Protein AF-A0A4P7YF92-F1 (afdb_monomer_lite)

Foldseek 3Di:
DDPDDDPAQDLVLLQLLVVLVCQQPPVDFAEHEQVSLVSNLVRDDAWPWDPDWPKDKDWDQDDFDFDDDPPDDTDGDRGDTDIDIDTDIDADWDHRPQWTWGHNPQKIKIFGPPADLPPPDGFIKIFGADPVRTTFFIWTKDKDWDWDDDPPDPDIDIDIDIDTHGTYGYDHDD

Structure (mmCIF, N/CA/C/O backbone):
data_AF-A0A4P7YF92-F1
#
_entry.id   AF-A0A4P7YF92-F1
#
loop_
_atom_site.group_PDB
_atom_site.id
_atom_site.type_symbol
_atom_site.label_atom_id
_atom_site.label_alt_id
_atom_site.label_comp_id
_atom_site.label_asym_id
_atom_site.label_entity_id
_atom_site.label_seq_id
_atom_site.pdbx_PDB_ins_code
_atom_site.Cartn_x
_atom_site.Cartn_y
_atom_site.Cartn_z
_atom_site.occupancy
_atom_site.B_iso_or_equiv
_atom_site.auth_seq_id
_atom_site.auth_comp_id
_atom_site.auth_asym_id
_atom_site.auth_atom_id
_atom_site.pdbx_PDB_model_num
ATOM 1 N N . MET A 1 1 ? 22.218 -22.938 15.786 1.00 36.56 1 MET A N 1
ATOM 2 C CA . MET A 1 1 ? 21.309 -21.785 15.950 1.00 36.56 1 MET A CA 1
ATOM 3 C C . MET A 1 1 ? 20.192 -21.920 14.932 1.00 36.56 1 MET A C 1
ATOM 5 O O . MET A 1 1 ? 20.446 -21.805 13.741 1.00 36.56 1 MET A O 1
ATOM 9 N N . SER A 1 2 ? 18.996 -22.287 15.379 1.00 32.19 2 SER A N 1
ATOM 10 C CA . SER A 1 2 ? 17.809 -22.452 14.538 1.00 32.19 2 SER A CA 1
ATOM 11 C C . SER A 1 2 ? 17.311 -21.074 14.097 1.00 32.19 2 SER A C 1
ATOM 13 O O . SER A 1 2 ? 16.964 -20.238 14.927 1.00 32.19 2 SER A O 1
ATOM 15 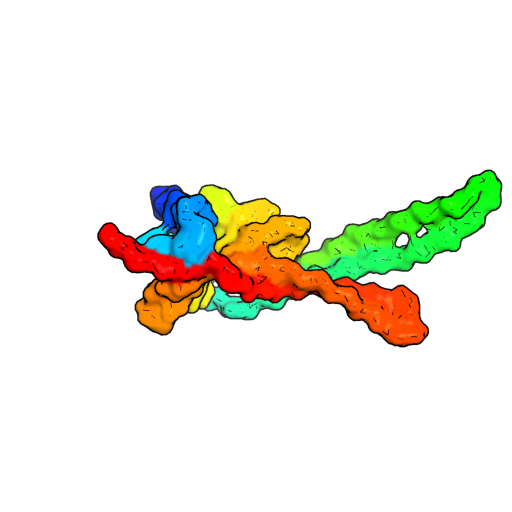N N . LYS A 1 3 ? 17.312 -20.826 12.785 1.00 34.25 3 LYS A N 1
ATOM 16 C CA . LYS A 1 3 ? 16.707 -19.642 12.168 1.00 34.25 3 LYS A CA 1
ATOM 17 C C . LYS A 1 3 ? 15.201 -19.722 12.436 1.00 34.25 3 LYS A C 1
ATOM 19 O O . LYS A 1 3 ? 14.522 -20.538 11.821 1.00 34.25 3 LYS A O 1
ATOM 24 N N . ALA A 1 4 ? 14.706 -18.963 13.412 1.00 35.34 4 ALA A N 1
ATOM 25 C CA . ALA A 1 4 ? 13.279 -18.878 13.689 1.00 35.34 4 ALA A CA 1
ATOM 26 C C . ALA A 1 4 ? 12.594 -18.322 12.436 1.00 35.34 4 ALA A C 1
ATOM 28 O O . ALA A 1 4 ? 12.811 -17.167 12.068 1.00 35.34 4 ALA A O 1
ATOM 29 N N . TYR A 1 5 ? 11.831 -19.165 11.742 1.00 39.62 5 TYR A N 1
ATOM 30 C CA . TYR A 1 5 ? 10.931 -18.690 10.704 1.00 39.62 5 TYR A CA 1
ATOM 31 C C . TYR A 1 5 ? 9.845 -17.861 11.402 1.00 39.62 5 TYR A C 1
ATOM 33 O O . TYR A 1 5 ? 9.277 -18.342 12.389 1.00 39.62 5 TYR A O 1
ATOM 41 N N . PRO A 1 6 ? 9.578 -16.618 10.962 1.00 52.34 6 PRO A N 1
ATOM 42 C CA . PRO A 1 6 ? 8.416 -15.890 11.452 1.00 52.34 6 PRO A CA 1
ATOM 43 C C . PRO A 1 6 ? 7.161 -16.745 11.202 1.00 52.34 6 PRO A C 1
ATOM 45 O O . PRO A 1 6 ? 7.154 -17.521 10.242 1.00 52.34 6 PRO A O 1
ATOM 48 N N . PRO A 1 7 ? 6.131 -16.659 12.064 1.00 56.44 7 PRO A N 1
ATOM 49 C CA . PRO A 1 7 ? 4.913 -17.445 11.900 1.00 56.44 7 PRO A CA 1
ATOM 50 C C . PRO A 1 7 ? 4.371 -17.241 10.485 1.00 56.44 7 PRO A C 1
ATOM 52 O O . PRO A 1 7 ? 4.179 -16.106 10.051 1.00 56.44 7 PRO A O 1
ATOM 55 N N . ASP A 1 8 ? 4.206 -18.340 9.751 1.00 71.19 8 ASP A N 1
ATOM 56 C CA . ASP A 1 8 ? 3.769 -18.294 8.362 1.00 71.19 8 ASP A CA 1
ATOM 57 C C . ASP A 1 8 ? 2.326 -17.780 8.299 1.00 71.19 8 ASP A C 1
ATOM 59 O O . ASP A 1 8 ? 1.433 -18.304 8.971 1.00 71.19 8 ASP A O 1
ATOM 63 N N . LEU A 1 9 ? 2.111 -16.721 7.520 1.00 84.62 9 LEU A N 1
ATOM 64 C CA . LEU A 1 9 ? 0.792 -16.159 7.260 1.00 84.62 9 LEU A CA 1
ATOM 65 C C . LEU A 1 9 ? -0.053 -17.213 6.534 1.00 84.62 9 LEU A C 1
ATOM 67 O O . LEU A 1 9 ? 0.325 -17.665 5.445 1.00 84.62 9 LEU A O 1
ATOM 71 N N . ARG A 1 10 ? -1.188 -17.607 7.122 1.00 89.69 10 ARG A N 1
ATOM 72 C CA . ARG A 1 10 ? -2.027 -18.685 6.581 1.00 89.69 10 ARG A CA 1
ATOM 73 C C . ARG A 1 10 ? -2.637 -18.287 5.243 1.00 89.69 10 ARG A C 1
ATOM 75 O O . ARG A 1 10 ? -2.809 -17.107 4.947 1.00 89.69 10 ARG A O 1
ATOM 82 N N . ILE A 1 11 ? -2.986 -19.283 4.431 1.00 89.69 11 ILE A N 1
ATOM 83 C CA . ILE A 1 11 ? -3.581 -19.037 3.113 1.00 89.69 11 ILE A CA 1
ATOM 84 C C . ILE A 1 11 ? -4.904 -18.266 3.209 1.00 89.69 11 ILE A C 1
ATOM 86 O O . ILE A 1 11 ? -5.090 -17.311 2.460 1.00 89.69 11 ILE A O 1
ATOM 90 N N . ASP A 1 12 ? -5.758 -18.604 4.176 1.00 92.94 12 ASP A N 1
ATOM 91 C CA . ASP A 1 12 ? -7.039 -17.922 4.388 1.00 92.94 12 ASP A CA 1
ATOM 92 C C . ASP A 1 12 ? -6.823 -16.443 4.731 1.00 92.94 12 ASP A C 1
ATOM 94 O O . ASP A 1 12 ? -7.448 -15.566 4.135 1.00 92.94 12 ASP A O 1
ATOM 98 N N . ASP A 1 13 ? -5.851 -16.149 5.603 1.00 94.06 13 ASP A N 1
ATOM 99 C CA . ASP A 1 13 ? -5.489 -14.775 5.962 1.00 94.06 13 ASP A CA 1
ATOM 100 C C . ASP A 1 13 ? -5.008 -13.999 4.728 1.00 94.06 13 ASP A C 1
ATOM 102 O O . ASP A 1 13 ? -5.420 -12.860 4.511 1.00 94.06 13 ASP A O 1
ATOM 106 N N . ARG A 1 14 ? -4.193 -14.624 3.864 1.00 94.19 14 ARG A N 1
ATOM 107 C CA . ARG A 1 14 ? -3.732 -14.012 2.602 1.00 94.19 14 ARG A CA 1
ATOM 108 C C . ARG A 1 14 ? -4.894 -13.659 1.677 1.00 94.19 14 ARG A C 1
ATOM 110 O O . ARG A 1 14 ? -4.823 -12.632 1.003 1.00 94.19 14 ARG A O 1
ATOM 117 N N . MET A 1 15 ? -5.934 -14.492 1.621 1.00 95.06 15 MET A N 1
ATOM 118 C CA . MET A 1 15 ? -7.122 -14.233 0.801 1.00 95.06 15 MET A CA 1
ATOM 119 C C . MET A 1 15 ? -7.959 -13.089 1.377 1.00 95.06 15 MET A C 1
ATOM 121 O O . MET A 1 15 ? -8.353 -12.194 0.631 1.00 95.06 15 MET A O 1
ATOM 125 N N . VAL A 1 16 ? -8.167 -13.070 2.698 1.00 96.81 16 VAL A N 1
ATOM 126 C CA . VAL A 1 16 ? -8.873 -11.978 3.390 1.00 96.81 16 VAL A CA 1
ATOM 127 C C . VAL A 1 16 ? -8.144 -10.650 3.193 1.00 96.81 16 VAL A C 1
ATOM 129 O O . VAL A 1 16 ? -8.772 -9.649 2.856 1.00 96.81 16 VAL A O 1
ATOM 132 N N . ILE A 1 17 ? -6.817 -10.649 3.338 1.00 96.44 17 ILE A N 1
ATOM 133 C CA . ILE A 1 17 ? -5.981 -9.467 3.113 1.00 96.44 17 ILE A CA 1
ATOM 134 C C . ILE A 1 17 ? -6.101 -8.978 1.669 1.00 96.44 17 ILE A C 1
ATOM 136 O O . ILE A 1 17 ? -6.299 -7.786 1.456 1.00 96.44 17 ILE A O 1
ATOM 140 N N . ALA A 1 18 ? -5.988 -9.870 0.680 1.00 96.12 18 ALA A N 1
ATOM 141 C CA . ALA A 1 18 ? -6.082 -9.480 -0.725 1.00 96.12 18 ALA A CA 1
ATOM 142 C C . ALA A 1 18 ? -7.444 -8.843 -1.042 1.00 96.12 18 ALA A C 1
ATOM 144 O O . ALA A 1 18 ? -7.483 -7.777 -1.645 1.00 96.12 18 ALA A O 1
ATOM 145 N N . ALA A 1 19 ? -8.537 -9.439 -0.557 1.00 96.94 19 ALA A N 1
ATOM 146 C CA . ALA A 1 19 ? -9.879 -8.902 -0.754 1.00 96.94 19 ALA A CA 1
ATOM 147 C C . ALA A 1 19 ? -10.082 -7.545 -0.057 1.00 96.94 19 ALA A C 1
ATOM 149 O O . ALA A 1 19 ? -10.693 -6.650 -0.631 1.00 96.94 19 ALA A O 1
ATOM 150 N N . ALA A 1 20 ? -9.572 -7.375 1.167 1.00 97.19 20 ALA A N 1
ATOM 151 C CA . ALA A 1 20 ? -9.628 -6.094 1.872 1.00 97.19 20 ALA A CA 1
ATOM 152 C C . ALA A 1 20 ? -8.813 -5.011 1.148 1.00 97.19 20 ALA A C 1
ATOM 154 O O . ALA A 1 20 ? -9.267 -3.878 1.026 1.00 97.19 20 ALA A O 1
ATOM 155 N N . LEU A 1 21 ? -7.637 -5.359 0.617 1.00 97.00 21 LEU A N 1
ATOM 156 C CA . LEU A 1 21 ? -6.832 -4.439 -0.183 1.00 97.00 21 LEU A CA 1
ATOM 157 C C . LEU A 1 21 ? -7.514 -4.065 -1.496 1.00 97.00 21 LEU A C 1
ATOM 159 O O . LEU A 1 21 ? -7.483 -2.896 -1.856 1.00 97.00 21 LEU A O 1
ATOM 163 N N . ASP A 1 22 ? -8.160 -5.004 -2.186 1.00 96.38 22 ASP A N 1
ATOM 164 C CA . ASP A 1 22 ? -8.905 -4.675 -3.404 1.00 96.38 22 ASP A CA 1
ATOM 165 C C . ASP A 1 22 ? -9.993 -3.627 -3.113 1.00 96.38 22 ASP A C 1
ATOM 167 O O . ASP A 1 22 ? -10.083 -2.639 -3.840 1.00 96.38 22 ASP A O 1
ATOM 171 N N . ARG A 1 23 ? -10.723 -3.759 -1.995 1.00 96.38 23 ARG A N 1
ATOM 172 C CA . ARG A 1 23 ? -11.706 -2.749 -1.571 1.00 96.38 23 ARG A CA 1
ATOM 173 C C . ARG A 1 23 ? -11.061 -1.408 -1.225 1.00 96.38 23 ARG A C 1
ATOM 175 O O . ARG A 1 23 ? -11.443 -0.381 -1.777 1.00 96.38 23 ARG A O 1
ATOM 182 N N . ILE A 1 24 ? -10.029 -1.411 -0.376 1.00 95.56 24 ILE A N 1
ATOM 183 C CA . ILE A 1 24 ? -9.296 -0.191 0.016 1.00 95.56 24 ILE A CA 1
ATOM 184 C C . ILE A 1 24 ? -8.756 0.549 -1.212 1.00 95.56 24 ILE A C 1
ATOM 186 O O . ILE A 1 24 ? -8.798 1.778 -1.266 1.00 95.56 24 ILE A O 1
ATOM 190 N N . LEU A 1 25 ? -8.221 -0.174 -2.198 1.00 94.19 25 LEU A N 1
ATOM 191 C CA . LEU A 1 25 ? -7.550 0.419 -3.350 1.00 94.19 25 LEU A CA 1
ATOM 192 C C . LEU A 1 25 ? -8.518 0.784 -4.481 1.00 94.19 25 LEU A C 1
ATOM 194 O O . LEU A 1 25 ? -8.253 1.773 -5.168 1.00 94.19 25 LEU A O 1
ATOM 198 N N . TYR A 1 26 ? -9.644 0.081 -4.648 1.00 94.12 26 TYR A N 1
ATOM 199 C CA . TYR A 1 26 ? -10.457 0.194 -5.865 1.00 94.12 26 TYR A CA 1
ATOM 200 C C . TYR A 1 26 ? -11.968 0.407 -5.684 1.00 94.12 26 TYR A C 1
ATOM 202 O O . TYR A 1 26 ? -12.582 0.822 -6.664 1.00 94.12 26 TYR A O 1
ATOM 210 N N . ASP A 1 27 ? -12.572 0.188 -4.508 1.00 94.19 27 ASP A N 1
ATOM 211 C CA . ASP A 1 27 ? -14.037 0.335 -4.360 1.00 94.19 27 ASP A CA 1
ATOM 212 C C . ASP A 1 27 ? -14.493 1.801 -4.426 1.00 94.19 27 ASP A C 1
ATOM 214 O O . ASP A 1 27 ? -15.387 2.139 -5.200 1.00 94.19 27 ASP A O 1
ATOM 218 N N . ASP A 1 28 ? -13.874 2.675 -3.628 1.00 93.12 28 ASP A N 1
ATOM 219 C CA . ASP A 1 28 ? -14.163 4.115 -3.594 1.00 93.12 28 ASP A CA 1
ATOM 220 C C . ASP A 1 28 ? -12.903 4.904 -3.983 1.00 93.12 28 ASP A C 1
ATOM 222 O O . ASP A 1 28 ? -11.821 4.592 -3.483 1.00 93.12 28 ASP A O 1
ATOM 226 N N . PRO A 1 29 ? -12.976 5.887 -4.896 1.00 91.62 29 PRO A N 1
ATOM 227 C CA . PRO A 1 29 ? -11.795 6.608 -5.369 1.00 91.62 29 PRO A CA 1
ATOM 228 C C . PRO A 1 29 ? -11.136 7.500 -4.308 1.00 91.62 29 PRO A C 1
ATOM 230 O O . PRO A 1 29 ? -9.917 7.673 -4.367 1.00 91.62 29 PRO A O 1
ATOM 233 N N . ASP A 1 30 ? -11.906 8.016 -3.348 1.00 93.44 30 ASP A N 1
ATOM 234 C CA . ASP A 1 30 ? -11.492 9.078 -2.423 1.00 93.44 30 ASP A CA 1
ATOM 235 C C . ASP A 1 30 ? -11.416 8.600 -0.964 1.00 93.44 30 ASP A C 1
ATOM 237 O O . ASP A 1 30 ? -10.715 9.200 -0.142 1.00 93.44 30 ASP A O 1
ATOM 241 N N . HIS A 1 31 ? -12.099 7.501 -0.634 1.00 94.38 31 HIS A N 1
ATOM 242 C CA . HIS A 1 31 ? -12.206 6.986 0.727 1.00 94.38 31 HIS A CA 1
ATOM 243 C C . HIS A 1 31 ? -11.854 5.502 0.834 1.00 94.38 31 HIS A C 1
ATOM 245 O O . HIS A 1 31 ? -11.885 4.744 -0.132 1.00 94.38 31 HIS A O 1
ATOM 251 N N . PHE A 1 32 ? -11.523 5.067 2.047 1.00 95.06 32 PHE A N 1
ATOM 252 C CA . PHE A 1 32 ? -11.420 3.650 2.389 1.00 95.06 32 PHE A CA 1
ATOM 253 C C . PHE A 1 32 ? -12.019 3.390 3.769 1.00 95.06 32 PHE A C 1
ATOM 255 O O . PHE A 1 32 ? -12.000 4.257 4.645 1.00 95.06 32 PHE A O 1
ATOM 262 N N . THR A 1 33 ? -12.544 2.185 3.977 1.00 95.06 33 THR A N 1
ATOM 263 C CA . THR A 1 33 ? -13.175 1.819 5.247 1.00 95.06 33 THR A CA 1
ATOM 264 C C . THR A 1 33 ? -12.118 1.540 6.316 1.00 95.06 33 THR A C 1
ATOM 266 O O . THR A 1 33 ? -11.121 0.845 6.087 1.00 95.06 33 THR A O 1
ATOM 269 N N . ALA A 1 34 ? -12.344 2.058 7.524 1.00 94.62 34 ALA A N 1
ATOM 270 C CA . ALA A 1 34 ? -11.449 1.799 8.649 1.00 94.62 34 ALA A CA 1
ATOM 271 C C . ALA A 1 34 ? -11.354 0.295 8.988 1.00 94.62 34 ALA A C 1
ATOM 273 O O . ALA A 1 34 ? -10.286 -0.200 9.352 1.00 94.62 34 ALA A O 1
ATOM 274 N N . ASP A 1 35 ? -12.444 -0.458 8.829 1.00 95.44 35 ASP A N 1
ATOM 275 C CA . ASP A 1 35 ? -12.496 -1.879 9.192 1.00 95.44 35 ASP A CA 1
ATOM 276 C C . ASP A 1 35 ? -11.665 -2.777 8.278 1.00 95.44 35 ASP A C 1
ATOM 278 O O . ASP A 1 35 ? -11.017 -3.715 8.764 1.00 95.44 35 ASP A O 1
ATOM 282 N N . ASP A 1 36 ? -11.607 -2.472 6.981 1.00 95.75 36 ASP A N 1
ATOM 283 C CA . ASP A 1 36 ? -10.718 -3.185 6.066 1.00 95.75 36 ASP A CA 1
ATOM 284 C C . ASP A 1 36 ? -9.256 -2.908 6.425 1.00 95.75 36 ASP A C 1
ATOM 286 O O . ASP A 1 36 ? -8.452 -3.838 6.538 1.00 95.75 36 ASP A O 1
ATOM 290 N N . ALA A 1 37 ? -8.915 -1.649 6.716 1.00 95.06 37 ALA A N 1
ATOM 291 C CA . ALA A 1 37 ? -7.568 -1.258 7.123 1.00 95.06 37 ALA A CA 1
ATOM 292 C C . ALA A 1 37 ? -7.126 -1.938 8.434 1.00 95.06 37 ALA A C 1
ATOM 294 O O . ALA A 1 37 ? -6.025 -2.500 8.514 1.00 95.06 37 ALA A O 1
ATOM 295 N N . ARG A 1 38 ? -8.002 -1.966 9.448 1.00 95.12 38 ARG A N 1
ATOM 296 C CA . ARG A 1 38 ? -7.769 -2.693 10.710 1.00 95.12 38 ARG A CA 1
ATOM 297 C C . ARG A 1 38 ? -7.616 -4.192 10.478 1.00 95.12 38 ARG A C 1
ATOM 299 O O . ARG A 1 38 ? -6.758 -4.827 11.094 1.00 95.12 38 ARG A O 1
ATOM 306 N N . THR A 1 39 ? -8.418 -4.765 9.582 1.00 95.31 39 THR A N 1
ATOM 307 C CA . THR A 1 39 ? -8.346 -6.190 9.235 1.00 95.31 39 THR A CA 1
ATOM 308 C C . THR A 1 39 ? -6.990 -6.543 8.636 1.00 95.31 39 THR A C 1
ATOM 310 O O . THR A 1 39 ? -6.350 -7.481 9.114 1.00 95.31 39 THR A O 1
ATOM 313 N N . VAL A 1 40 ? -6.501 -5.767 7.664 1.00 94.56 40 VAL A N 1
ATOM 314 C CA . VAL A 1 40 ? -5.176 -5.993 7.068 1.00 94.56 40 VAL A CA 1
ATOM 315 C C . VAL A 1 40 ? -4.076 -5.880 8.130 1.00 94.56 40 VAL A C 1
ATOM 317 O O . VAL A 1 40 ? -3.227 -6.768 8.231 1.00 94.56 40 VAL A O 1
ATOM 320 N N . ARG A 1 41 ? -4.111 -4.841 8.975 1.00 92.44 41 ARG A N 1
ATOM 321 C CA . ARG A 1 41 ? -3.101 -4.631 10.026 1.00 92.44 41 ARG A CA 1
ATOM 322 C C . ARG A 1 41 ? -3.068 -5.731 11.077 1.00 92.44 41 ARG A C 1
ATOM 324 O O . ARG A 1 41 ? -1.987 -6.100 11.525 1.00 92.44 41 ARG A O 1
ATOM 331 N N . ARG A 1 42 ? -4.229 -6.263 11.457 1.00 92.50 42 ARG A N 1
ATOM 332 C CA . ARG A 1 42 ? -4.332 -7.366 12.421 1.00 92.50 42 ARG A CA 1
ATOM 333 C C . ARG A 1 42 ? -3.749 -8.667 11.871 1.00 92.50 42 ARG A C 1
ATOM 335 O O . ARG A 1 42 ? -3.172 -9.435 12.635 1.00 92.50 42 ARG A O 1
ATOM 342 N N . LEU A 1 43 ? -3.938 -8.931 10.578 1.00 93.19 43 LEU A N 1
ATOM 343 C CA . LEU A 1 43 ? -3.548 -10.198 9.958 1.00 93.19 43 LEU A CA 1
ATOM 344 C C . LEU A 1 43 ? -2.082 -10.224 9.517 1.00 93.19 43 LEU A C 1
ATOM 346 O O . LEU A 1 43 ? -1.461 -11.282 9.566 1.00 93.19 43 LEU A O 1
ATOM 350 N N . ILE A 1 44 ? -1.509 -9.090 9.103 1.00 89.88 44 ILE A N 1
ATOM 351 C CA . ILE A 1 44 ? -0.110 -9.043 8.668 1.00 89.88 44 ILE A CA 1
ATOM 352 C C . ILE A 1 44 ? 0.833 -9.087 9.879 1.00 89.88 44 ILE A C 1
ATOM 354 O O . ILE A 1 44 ? 0.852 -8.138 10.671 1.00 89.88 44 ILE A O 1
ATOM 358 N N . PRO A 1 45 ? 1.702 -10.112 9.998 1.00 86.25 45 PRO A N 1
ATOM 359 C CA . PRO A 1 45 ? 2.650 -10.189 11.093 1.00 86.25 45 PRO A CA 1
ATOM 360 C C . PRO A 1 45 ? 3.614 -9.006 11.064 1.00 86.25 45 PRO A C 1
ATOM 362 O O . PRO A 1 45 ? 4.170 -8.644 10.021 1.00 86.25 45 PRO A O 1
ATOM 365 N N . HIS A 1 46 ? 3.840 -8.428 12.238 1.00 78.62 46 HIS A N 1
ATOM 366 C CA . HIS A 1 46 ? 4.770 -7.325 12.400 1.00 78.62 46 HIS A CA 1
ATOM 367 C C . HIS A 1 46 ? 6.214 -7.780 12.141 1.00 78.62 46 HIS A C 1
ATOM 369 O O . HIS A 1 46 ? 6.674 -8.779 12.705 1.00 78.62 46 HIS A O 1
ATOM 375 N N . SER A 1 47 ? 6.945 -7.042 11.300 1.00 67.69 47 SER A N 1
ATOM 376 C CA . SER A 1 47 ? 8.375 -7.264 11.105 1.00 67.69 47 SER A CA 1
ATOM 377 C C . SER A 1 47 ? 9.155 -6.379 12.072 1.00 67.69 47 SER A C 1
ATOM 379 O O . SER A 1 47 ? 9.028 -5.164 12.049 1.00 67.69 47 SER A O 1
ATOM 381 N N . ARG A 1 48 ? 10.009 -6.984 12.907 1.00 54.38 48 ARG A N 1
ATOM 382 C CA . ARG A 1 48 ? 10.945 -6.245 13.777 1.00 54.38 48 ARG A CA 1
ATOM 383 C C . ARG A 1 48 ? 12.170 -5.703 13.020 1.00 54.38 48 ARG A C 1
ATOM 385 O O . ARG A 1 48 ? 13.109 -5.224 13.653 1.00 54.38 48 ARG A O 1
ATOM 392 N N . SER A 1 49 ? 12.214 -5.844 11.695 1.00 51.88 49 SER A N 1
ATOM 393 C CA . SER A 1 49 ? 13.364 -5.430 10.892 1.00 51.88 49 SER A CA 1
ATOM 394 C C . SER A 1 49 ? 13.379 -3.917 10.691 1.00 51.88 49 SER A C 1
ATOM 396 O O . SER A 1 49 ? 12.365 -3.303 10.381 1.00 51.88 49 SER A O 1
ATOM 398 N N . ALA A 1 50 ? 14.559 -3.336 10.901 1.00 42.38 50 ALA A N 1
ATOM 399 C CA . ALA A 1 50 ? 14.795 -1.905 10.982 1.00 42.38 50 ALA A CA 1
ATOM 400 C C . ALA A 1 50 ? 14.336 -1.132 9.730 1.00 42.38 50 ALA A C 1
ATOM 402 O O . ALA A 1 50 ? 14.758 -1.429 8.617 1.00 42.38 50 ALA A O 1
ATOM 403 N N . TRP A 1 51 ? 13.554 -0.087 9.996 1.00 41.03 51 TRP A N 1
ATOM 404 C CA . TRP A 1 51 ? 13.132 1.093 9.222 1.00 41.03 51 TRP A CA 1
ATOM 405 C C . TRP A 1 51 ? 14.056 1.694 8.136 1.00 41.03 51 TRP A C 1
ATOM 407 O O . TRP A 1 51 ? 13.664 2.656 7.481 1.00 41.03 51 TRP A O 1
ATOM 417 N N . LEU A 1 52 ? 15.272 1.190 7.920 1.00 39.97 52 LEU A N 1
ATOM 418 C CA . LEU A 1 52 ? 16.231 1.745 6.964 1.00 39.97 52 LEU A CA 1
ATOM 419 C C . LEU A 1 52 ? 16.355 0.831 5.745 1.00 39.97 52 LEU A C 1
ATOM 421 O O . LEU A 1 52 ? 17.251 -0.006 5.673 1.00 39.97 52 LEU A O 1
ATOM 425 N N . ARG A 1 53 ? 15.474 1.034 4.760 1.00 46.41 53 ARG A N 1
ATOM 426 C CA . ARG A 1 53 ? 15.705 0.585 3.381 1.00 46.41 53 ARG A CA 1
ATOM 427 C C . ARG A 1 53 ? 16.436 1.705 2.642 1.00 46.41 53 ARG A C 1
ATOM 429 O O . ARG A 1 53 ? 15.820 2.645 2.159 1.00 46.41 53 ARG A O 1
ATOM 436 N N . LEU A 1 54 ? 17.762 1.624 2.578 1.00 36.22 54 LEU A N 1
ATOM 437 C CA . LEU A 1 54 ? 18.561 2.422 1.643 1.00 36.22 54 LEU A CA 1
ATOM 438 C C . LEU A 1 54 ? 18.706 1.600 0.359 1.00 36.22 54 LEU A C 1
ATOM 440 O O . LEU A 1 54 ? 19.624 0.788 0.232 1.00 36.22 54 LEU A O 1
ATOM 444 N N . GLY A 1 55 ? 17.748 1.756 -0.555 1.00 37.53 55 GLY A N 1
ATOM 445 C CA . GLY A 1 55 ? 17.890 1.302 -1.933 1.00 37.53 55 GLY A CA 1
ATOM 446 C C . GLY A 1 55 ? 18.777 2.284 -2.689 1.00 37.53 55 GLY A C 1
ATOM 447 O O . GLY A 1 55 ? 18.544 3.491 -2.645 1.00 37.53 55 GLY A O 1
ATOM 448 N N . PHE A 1 56 ? 19.820 1.793 -3.354 1.00 33.75 56 PHE A N 1
ATOM 449 C CA . PHE A 1 56 ? 20.527 2.584 -4.355 1.00 33.75 56 PHE A CA 1
ATOM 450 C C . PHE A 1 56 ? 20.452 1.854 -5.691 1.00 33.75 56 PHE A C 1
ATOM 452 O O . PHE A 1 56 ? 20.850 0.694 -5.815 1.00 33.75 56 PHE A O 1
ATOM 459 N N . ARG A 1 57 ? 19.949 2.555 -6.707 1.00 39.09 57 ARG A N 1
ATOM 460 C CA . ARG A 1 57 ? 20.068 2.153 -8.103 1.00 39.09 57 ARG A CA 1
ATOM 461 C C . ARG A 1 57 ? 21.027 3.117 -8.777 1.00 39.09 57 ARG A C 1
ATOM 463 O O . ARG A 1 57 ? 20.731 4.296 -8.938 1.00 39.09 57 ARG A O 1
ATOM 470 N N . ALA A 1 58 ? 22.203 2.615 -9.135 1.00 32.12 58 ALA A N 1
ATOM 471 C CA . ALA A 1 58 ? 23.154 3.371 -9.935 1.00 32.12 58 ALA A CA 1
ATOM 472 C C . ALA A 1 58 ? 22.936 3.004 -11.405 1.00 32.12 58 ALA A C 1
ATOM 474 O O . ALA A 1 58 ? 23.306 1.911 -11.838 1.00 32.12 58 ALA A O 1
ATOM 475 N N . GLU A 1 59 ? 22.336 3.907 -12.178 1.00 32.66 59 GLU A N 1
ATOM 476 C CA . GLU A 1 59 ? 22.305 3.785 -13.634 1.00 32.66 59 GLU A CA 1
ATOM 477 C C . GLU A 1 59 ? 23.602 4.377 -14.194 1.00 32.66 59 GLU A C 1
ATOM 479 O O . GLU A 1 59 ? 23.824 5.586 -14.150 1.00 32.66 59 GLU A O 1
ATOM 484 N N . ARG A 1 60 ? 24.506 3.525 -14.693 1.00 31.12 60 ARG A N 1
ATOM 485 C CA . ARG A 1 60 ? 25.666 3.993 -15.463 1.00 31.12 60 ARG A CA 1
ATOM 486 C C . ARG A 1 60 ? 25.314 3.961 -16.944 1.00 31.12 60 ARG A C 1
ATOM 488 O O . ARG A 1 60 ? 25.260 2.888 -17.540 1.00 31.12 60 ARG A O 1
ATOM 495 N N . GLN A 1 61 ? 25.118 5.134 -17.538 1.00 32.94 61 GLN A N 1
ATOM 496 C CA . GLN A 1 61 ? 25.146 5.297 -18.988 1.00 32.94 61 GLN A CA 1
ATOM 497 C C . GLN A 1 61 ? 26.615 5.252 -19.435 1.00 32.94 61 GLN A C 1
ATOM 499 O O . GLN A 1 61 ? 27.418 6.095 -19.034 1.00 32.94 61 GLN A O 1
ATOM 504 N N . GLY A 1 62 ? 26.997 4.222 -20.195 1.00 33.69 62 GLY A N 1
ATOM 505 C CA . GLY A 1 62 ? 28.330 4.151 -20.797 1.00 33.69 62 GLY A CA 1
ATOM 506 C C . GLY A 1 62 ? 28.561 5.322 -21.768 1.00 33.69 62 GLY A C 1
ATOM 507 O O . GLY A 1 62 ? 27.593 5.838 -22.331 1.00 33.69 62 GLY A O 1
ATOM 508 N N . PRO A 1 63 ? 29.813 5.772 -21.971 1.00 28.27 63 PRO A N 1
ATOM 509 C CA . PRO A 1 63 ? 30.103 6.890 -22.864 1.00 28.27 63 PRO A CA 1
ATOM 510 C C . PRO A 1 63 ? 29.617 6.581 -24.286 1.00 28.27 63 PRO A C 1
ATOM 512 O O . PRO A 1 63 ? 29.972 5.552 -24.859 1.00 28.27 63 PRO A O 1
ATOM 515 N N . SER A 1 64 ? 28.825 7.481 -24.874 1.00 32.53 64 SER A N 1
ATOM 516 C CA . SER A 1 64 ? 28.482 7.405 -26.294 1.00 32.53 64 SER A CA 1
ATOM 517 C C . SER A 1 64 ? 29.735 7.710 -27.120 1.00 32.53 64 SER A C 1
ATOM 519 O O . SER A 1 64 ? 30.206 8.850 -27.122 1.00 32.53 64 SER A O 1
ATOM 521 N N . MET A 1 65 ? 30.290 6.721 -27.822 1.00 33.69 65 MET A N 1
ATOM 522 C CA . MET A 1 65 ? 31.298 6.987 -28.850 1.00 33.69 65 MET A CA 1
ATOM 523 C C . MET A 1 65 ? 30.595 7.384 -30.147 1.00 33.69 65 MET A C 1
ATOM 525 O O . MET A 1 65 ? 29.829 6.604 -30.709 1.00 33.69 65 MET A O 1
ATOM 529 N N . LYS A 1 66 ? 30.875 8.595 -30.636 1.00 33.75 66 LYS A N 1
ATOM 530 C CA . LYS A 1 66 ? 30.600 8.971 -32.023 1.00 33.75 66 LYS A CA 1
ATOM 531 C C . LYS A 1 66 ? 31.792 8.489 -32.854 1.00 33.75 66 LYS A C 1
ATOM 533 O O . LYS A 1 66 ? 32.882 9.036 -32.721 1.00 33.75 66 LYS A O 1
ATOM 538 N N . GLY A 1 67 ? 31.610 7.419 -33.624 1.00 36.34 67 GLY A N 1
ATOM 539 C CA . GLY A 1 67 ? 32.620 6.903 -34.546 1.00 36.34 67 GLY A CA 1
ATOM 540 C C . GLY A 1 67 ? 32.260 7.276 -35.978 1.00 36.34 67 GLY A C 1
ATOM 541 O O . GLY A 1 67 ? 31.149 6.998 -36.422 1.00 36.34 67 GLY A O 1
ATOM 542 N N . GLU A 1 68 ? 33.189 7.899 -36.695 1.00 30.80 68 GLU A N 1
ATOM 543 C CA . GLU A 1 68 ? 33.061 8.167 -38.126 1.00 30.80 68 GLU A CA 1
ATOM 544 C C . GLU A 1 68 ? 33.654 6.965 -38.878 1.00 30.80 68 GLU A C 1
ATOM 546 O O . GLU A 1 68 ? 34.870 6.783 -38.941 1.00 30.80 68 GLU A O 1
ATOM 551 N N . ALA A 1 69 ? 32.791 6.073 -39.371 1.00 38.03 69 ALA A N 1
ATOM 552 C CA . ALA A 1 69 ? 33.205 4.978 -40.239 1.00 38.03 69 ALA A CA 1
ATOM 553 C C . ALA A 1 69 ? 33.251 5.496 -41.679 1.00 38.03 69 ALA A C 1
ATOM 555 O O . ALA A 1 69 ? 32.262 6.015 -42.195 1.00 38.03 69 ALA A O 1
ATOM 556 N N . ALA A 1 70 ? 34.402 5.361 -42.334 1.00 37.53 70 ALA A N 1
ATOM 557 C CA . ALA A 1 70 ? 34.563 5.749 -43.727 1.00 37.53 70 ALA A CA 1
ATOM 558 C C . ALA A 1 70 ? 33.502 5.056 -44.613 1.00 37.53 70 ALA A C 1
ATOM 560 O O . ALA A 1 70 ? 33.572 3.851 -44.843 1.00 37.53 70 ALA A O 1
ATOM 561 N N . GLY A 1 71 ? 32.530 5.830 -45.112 1.00 38.91 71 GLY A 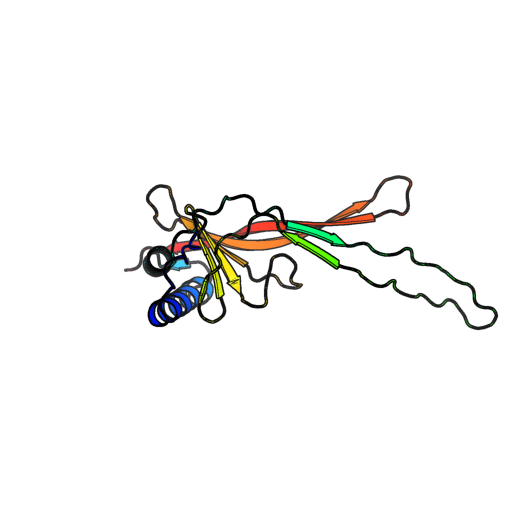N 1
ATOM 562 C CA . GLY A 1 71 ? 31.642 5.441 -46.215 1.00 38.91 71 GLY A CA 1
ATOM 563 C C . GLY A 1 71 ? 30.163 5.179 -45.902 1.00 38.91 71 GLY A C 1
ATOM 564 O O . GLY A 1 71 ? 29.405 4.981 -46.847 1.00 38.91 71 GLY A O 1
ATOM 565 N N . VAL A 1 72 ? 29.708 5.217 -44.645 1.00 36.84 72 VAL A N 1
ATOM 566 C CA . VAL A 1 72 ? 28.273 5.122 -44.297 1.00 36.84 72 VAL A CA 1
ATOM 567 C C . VAL A 1 72 ? 28.008 6.088 -43.137 1.00 36.84 72 VAL A C 1
ATOM 569 O O . VAL A 1 72 ? 28.731 6.040 -42.150 1.00 36.84 72 VAL A O 1
ATOM 572 N N . GLY A 1 73 ? 27.057 7.017 -43.293 1.00 35.84 73 GLY A N 1
ATOM 573 C CA . GLY A 1 73 ? 26.870 8.189 -42.417 1.00 35.84 73 GLY A CA 1
ATOM 574 C C . GLY A 1 73 ? 26.640 7.910 -40.921 1.00 35.84 73 GLY A C 1
ATOM 575 O O . GLY A 1 73 ? 26.514 6.766 -40.503 1.00 35.84 73 GLY A O 1
ATOM 576 N N . ASP A 1 74 ? 26.579 8.995 -40.132 1.00 31.02 74 ASP A N 1
ATOM 577 C CA . ASP A 1 74 ? 26.488 9.028 -38.658 1.00 31.02 74 ASP A CA 1
ATOM 578 C C . ASP A 1 74 ? 25.628 7.890 -38.057 1.00 31.02 74 ASP A C 1
ATOM 580 O O . ASP A 1 74 ? 24.397 7.949 -38.052 1.00 31.02 74 ASP A O 1
ATOM 584 N N . VAL A 1 75 ? 26.277 6.872 -37.480 1.00 38.66 75 VAL A N 1
ATOM 585 C CA . VAL A 1 75 ? 25.605 5.816 -36.707 1.00 38.66 75 VAL A CA 1
ATOM 586 C C . VAL A 1 75 ? 25.655 6.186 -35.225 1.00 38.66 75 VAL A C 1
ATOM 588 O O . VAL A 1 75 ? 26.713 6.168 -34.596 1.00 38.66 75 VA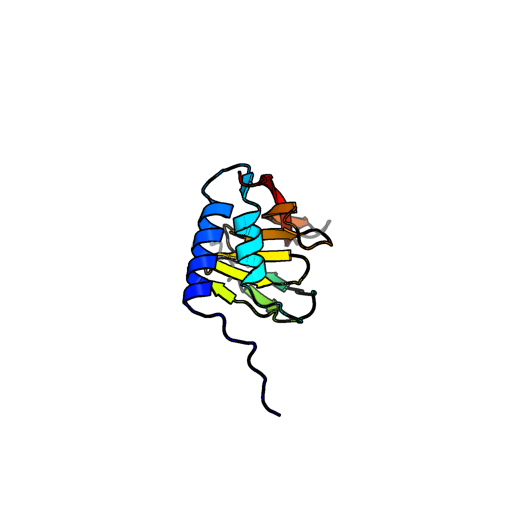L A O 1
ATOM 591 N N . ARG A 1 76 ? 24.497 6.516 -34.641 1.00 32.06 76 ARG A N 1
ATOM 592 C CA . ARG A 1 76 ? 24.327 6.593 -33.182 1.00 32.06 76 ARG A CA 1
ATOM 593 C C . ARG A 1 76 ? 24.153 5.178 -32.634 1.00 32.06 76 ARG A C 1
ATOM 595 O O . ARG A 1 76 ? 23.117 4.565 -32.863 1.00 32.06 76 ARG A O 1
ATOM 602 N N . MET A 1 77 ? 25.139 4.681 -31.894 1.00 33.72 77 MET A N 1
ATOM 603 C CA . MET A 1 77 ? 24.947 3.529 -31.010 1.00 33.72 77 MET A CA 1
ATOM 604 C C . MET A 1 77 ? 24.545 4.033 -29.621 1.00 33.72 77 MET A C 1
ATOM 606 O O . MET A 1 77 ? 25.287 4.781 -28.982 1.00 33.72 77 MET A O 1
ATOM 610 N N . GLU A 1 78 ? 23.348 3.658 -29.178 1.00 35.91 78 GLU A N 1
ATOM 611 C CA . GLU A 1 78 ? 22.862 3.903 -27.821 1.00 35.91 78 GLU A CA 1
ATOM 612 C C . GLU A 1 78 ? 23.528 2.880 -26.885 1.00 35.91 78 GLU A C 1
ATOM 614 O O . GLU A 1 78 ? 23.442 1.675 -27.111 1.00 35.91 78 GLU A O 1
ATOM 619 N N . GLY A 1 79 ? 24.300 3.362 -25.906 1.00 34.03 79 GLY A N 1
ATOM 620 C CA . GLY A 1 79 ? 25.120 2.511 -25.042 1.00 34.03 79 GLY A CA 1
ATOM 621 C C . GLY A 1 79 ? 24.290 1.622 -24.112 1.00 34.03 79 GLY A C 1
ATOM 622 O O . GLY A 1 79 ? 23.275 2.060 -23.572 1.00 34.03 79 GLY A O 1
ATOM 623 N N . ASP A 1 80 ? 24.766 0.394 -23.889 1.00 35.03 80 ASP A N 1
ATOM 624 C CA . ASP A 1 80 ? 24.147 -0.596 -23.001 1.00 35.03 80 ASP A CA 1
ATOM 625 C C . ASP A 1 80 ? 23.881 -0.030 -21.595 1.00 35.03 80 ASP A C 1
ATOM 627 O O . ASP A 1 80 ? 24.795 0.362 -20.859 1.00 35.03 80 ASP A O 1
ATOM 631 N N . ARG A 1 81 ? 22.600 -0.017 -21.206 1.00 35.50 81 ARG A N 1
ATOM 632 C CA . ARG A 1 81 ? 22.126 0.407 -19.885 1.00 35.50 81 ARG A CA 1
ATOM 633 C C . ARG A 1 81 ? 22.360 -0.722 -18.881 1.00 35.50 81 ARG A C 1
ATOM 635 O O . ARG A 1 81 ? 21.590 -1.677 -18.817 1.00 35.50 81 ARG A O 1
ATOM 642 N N . LYS A 1 82 ? 23.407 -0.609 -18.059 1.00 32.25 82 LYS A N 1
ATOM 643 C CA . LYS A 1 82 ? 23.659 -1.547 -16.955 1.00 32.25 82 LYS A CA 1
ATOM 644 C C . LYS A 1 82 ? 23.091 -0.990 -15.652 1.00 32.25 82 LYS A C 1
ATOM 646 O O . LYS A 1 82 ? 23.597 -0.006 -15.116 1.00 32.25 82 LYS A O 1
ATOM 651 N N . VAL A 1 83 ? 22.046 -1.643 -15.154 1.00 38.09 83 VAL A N 1
ATOM 652 C CA . VAL A 1 83 ? 21.405 -1.346 -13.870 1.00 38.09 83 VAL A CA 1
ATOM 653 C C . VAL A 1 83 ? 22.026 -2.238 -12.796 1.00 38.09 83 VAL A C 1
ATOM 655 O O . VAL A 1 83 ? 22.077 -3.456 -12.963 1.00 38.09 83 VAL A O 1
ATOM 658 N N . VAL A 1 84 ? 22.515 -1.645 -11.706 1.00 33.34 84 VAL A N 1
ATOM 659 C CA . VAL A 1 84 ? 22.920 -2.377 -10.497 1.00 33.34 84 VAL A CA 1
ATOM 660 C C . VAL A 1 84 ? 22.019 -1.921 -9.356 1.00 33.34 84 VAL A C 1
ATOM 662 O O . VAL A 1 84 ? 22.032 -0.743 -8.999 1.00 33.34 84 VAL A O 1
ATOM 665 N N . GLU A 1 85 ? 21.243 -2.856 -8.813 1.00 36.75 85 GLU A N 1
ATOM 666 C CA . GLU A 1 85 ? 20.360 -2.656 -7.663 1.00 36.75 85 GLU A CA 1
ATOM 667 C C . GLU A 1 85 ? 20.980 -3.314 -6.427 1.00 36.75 85 GLU A C 1
ATOM 669 O O . GLU A 1 85 ? 21.396 -4.474 -6.467 1.00 36.75 85 GLU A O 1
ATOM 674 N N . GLY A 1 86 ? 21.068 -2.561 -5.331 1.00 31.27 86 GLY A N 1
ATOM 675 C CA . GLY A 1 86 ? 21.469 -3.073 -4.025 1.00 31.27 86 GLY A CA 1
ATOM 676 C C . GLY A 1 86 ? 20.520 -2.569 -2.943 1.00 31.27 86 GLY A C 1
ATOM 677 O O . GLY A 1 86 ? 20.234 -1.375 -2.877 1.00 31.27 86 GLY A O 1
ATOM 678 N N . SER A 1 87 ? 20.048 -3.474 -2.082 1.00 35.94 87 SER A N 1
ATOM 679 C CA . SER A 1 87 ? 19.263 -3.136 -0.890 1.00 35.94 87 SER A CA 1
ATOM 680 C C . SER A 1 87 ? 19.947 -3.676 0.363 1.00 35.94 87 SER A C 1
ATOM 682 O O . SER A 1 87 ? 20.263 -4.865 0.436 1.00 35.94 87 SER A O 1
ATOM 684 N N . VAL A 1 88 ? 20.143 -2.823 1.366 1.00 32.59 88 VAL A N 1
ATOM 685 C CA . VAL A 1 88 ? 20.606 -3.220 2.703 1.00 32.59 88 VAL A CA 1
ATOM 686 C C . VAL A 1 88 ? 19.404 -3.189 3.648 1.00 32.59 88 VAL A C 1
ATOM 688 O O . VAL A 1 88 ? 18.718 -2.175 3.710 1.00 32.59 88 VAL A O 1
ATOM 691 N N . GLY A 1 89 ? 19.156 -4.291 4.369 1.00 43.59 89 GLY A N 1
ATOM 692 C CA . GLY A 1 89 ? 18.041 -4.430 5.318 1.00 43.59 89 GLY A CA 1
ATOM 693 C C . GLY A 1 89 ? 16.770 -4.992 4.673 1.00 43.59 89 GLY A C 1
ATOM 694 O O . GLY A 1 89 ? 15.924 -4.250 4.186 1.00 43.59 89 GLY A O 1
ATOM 695 N N . GLU A 1 90 ? 16.617 -6.319 4.665 1.00 52.00 90 GLU A N 1
ATOM 696 C CA . GLU A 1 90 ? 15.411 -6.966 4.136 1.00 52.00 90 GLU A CA 1
ATOM 697 C C . GLU A 1 90 ? 14.350 -7.042 5.248 1.00 52.00 90 GLU A C 1
ATOM 699 O O . GLU A 1 90 ? 14.443 -7.838 6.189 1.00 52.00 90 GLU A O 1
ATOM 704 N N . ALA A 1 91 ? 13.357 -6.153 5.186 1.00 62.44 91 ALA A N 1
ATOM 705 C CA . ALA A 1 91 ? 12.149 -6.285 5.990 1.00 62.44 91 ALA A CA 1
ATOM 706 C C . ALA A 1 91 ? 11.328 -7.480 5.485 1.00 62.44 91 ALA A C 1
ATOM 708 O O . ALA A 1 91 ? 11.257 -7.733 4.279 1.00 62.44 91 ALA A O 1
ATOM 709 N N . ALA A 1 92 ? 10.713 -8.234 6.402 1.00 75.38 92 ALA A N 1
ATOM 710 C CA . ALA A 1 92 ? 9.906 -9.386 6.009 1.00 75.38 92 ALA A CA 1
ATOM 711 C C . ALA A 1 92 ? 8.743 -8.925 5.117 1.00 75.38 92 ALA A C 1
ATOM 713 O O . ALA A 1 92 ? 7.936 -8.092 5.527 1.00 75.38 92 ALA A O 1
ATOM 714 N N . THR A 1 93 ? 8.681 -9.477 3.905 1.00 83.69 93 THR A N 1
ATOM 715 C CA . THR A 1 93 ? 7.649 -9.167 2.912 1.00 83.69 93 THR A CA 1
ATOM 716 C C . THR A 1 93 ? 6.664 -10.328 2.812 1.00 83.69 93 THR A C 1
ATOM 718 O O . THR A 1 93 ? 7.059 -11.478 2.613 1.00 83.69 93 THR A O 1
ATOM 721 N N . TRP A 1 94 ? 5.370 -10.029 2.898 1.00 88.19 94 TRP A N 1
ATOM 722 C CA . TRP A 1 94 ? 4.284 -11.003 2.835 1.00 88.19 94 TRP A CA 1
ATOM 723 C C . TRP A 1 94 ? 3.547 -10.907 1.503 1.00 88.19 94 TRP A C 1
ATOM 725 O O . TRP A 1 94 ? 3.057 -9.843 1.128 1.00 88.19 94 TRP A O 1
ATOM 735 N N . ARG A 1 95 ? 3.438 -12.025 0.778 1.00 91.00 95 ARG A N 1
ATOM 736 C CA . ARG A 1 95 ? 2.666 -12.085 -0.469 1.00 91.00 95 ARG A CA 1
ATOM 737 C C . ARG A 1 95 ? 1.211 -12.466 -0.204 1.00 91.00 95 ARG A C 1
ATOM 739 O O . ARG A 1 95 ? 0.950 -13.580 0.252 1.00 91.00 95 ARG A O 1
ATOM 746 N N . CYS A 1 96 ? 0.286 -11.592 -0.581 1.00 92.31 96 CYS A N 1
ATOM 747 C CA . CYS A 1 96 ? -1.155 -11.809 -0.473 1.00 92.31 96 CYS A CA 1
ATOM 748 C C . CYS A 1 96 ? -1.797 -11.550 -1.841 1.00 92.31 96 CYS A C 1
ATOM 750 O O . CYS A 1 96 ? -1.985 -10.404 -2.242 1.00 92.31 96 CYS A O 1
ATOM 752 N N . GLY A 1 97 ? -2.054 -12.617 -2.606 1.00 90.88 97 GLY A N 1
ATOM 753 C CA . GLY A 1 97 ? -2.563 -12.508 -3.976 1.00 90.88 97 GLY A CA 1
ATOM 754 C C . GLY A 1 97 ? -1.612 -11.737 -4.902 1.00 90.88 97 GLY A C 1
ATOM 755 O O . GLY A 1 97 ? -0.481 -12.179 -5.158 1.00 90.88 97 GLY A O 1
ATOM 756 N N . GLN A 1 98 ? -2.090 -10.593 -5.400 1.00 91.75 98 GLN A N 1
ATOM 757 C CA . GLN A 1 98 ? -1.349 -9.672 -6.267 1.00 91.75 98 GLN A CA 1
ATOM 758 C C . GLN A 1 98 ? -0.478 -8.661 -5.509 1.00 91.75 98 GLN A C 1
ATOM 760 O O . GLN A 1 98 ? 0.240 -7.895 -6.149 1.00 91.75 98 GLN A O 1
ATOM 765 N N . TYR A 1 99 ? -0.490 -8.684 -4.173 1.00 94.00 99 TYR A N 1
ATOM 766 C CA . TYR A 1 99 ? 0.209 -7.715 -3.333 1.00 94.00 99 TYR A CA 1
ATOM 767 C C . TYR A 1 99 ? 1.415 -8.316 -2.604 1.00 94.00 99 TYR A C 1
ATOM 769 O O . TYR A 1 99 ? 1.413 -9.478 -2.188 1.00 94.00 99 TYR A O 1
ATOM 777 N N . LYS A 1 100 ? 2.442 -7.490 -2.428 1.00 92.44 100 LYS A N 1
ATOM 778 C CA . LYS A 1 100 ? 3.575 -7.643 -1.515 1.00 92.44 100 LYS A CA 1
ATOM 779 C C . LYS A 1 100 ? 3.405 -6.606 -0.410 1.00 92.44 100 LYS A C 1
ATOM 781 O O . LYS A 1 100 ? 3.231 -5.432 -0.717 1.00 92.44 100 LYS A O 1
ATOM 786 N N . ILE A 1 101 ? 3.435 -7.037 0.846 1.00 91.19 101 ILE A N 1
ATOM 787 C CA . ILE A 1 101 ? 3.138 -6.176 1.992 1.00 91.19 101 ILE A CA 1
ATOM 788 C C . ILE A 1 101 ? 4.284 -6.242 2.989 1.00 91.19 101 ILE A C 1
ATOM 790 O O . ILE A 1 101 ? 4.703 -7.332 3.386 1.00 91.19 101 ILE A O 1
ATOM 794 N N . THR A 1 102 ? 4.737 -5.080 3.431 1.00 88.19 102 THR A N 1
ATOM 795 C CA . THR A 1 102 ? 5.738 -4.930 4.483 1.00 88.19 102 THR A CA 1
ATOM 796 C C . THR A 1 102 ? 5.106 -4.186 5.651 1.00 88.19 102 THR A C 1
ATOM 798 O O . THR A 1 102 ? 4.483 -3.145 5.462 1.00 88.19 102 THR A O 1
ATOM 801 N N . ASN A 1 103 ? 5.243 -4.726 6.862 1.00 87.44 103 ASN A N 1
ATOM 802 C CA . ASN A 1 103 ? 4.714 -4.113 8.080 1.00 87.44 103 ASN A CA 1
ATOM 803 C C . ASN A 1 103 ? 5.854 -3.505 8.895 1.00 87.44 103 ASN A C 1
ATOM 805 O O . ASN A 1 103 ? 6.620 -4.240 9.525 1.00 87.44 103 ASN A O 1
ATOM 809 N N . HIS A 1 104 ? 5.913 -2.172 8.897 1.00 81.12 104 HIS A N 1
ATOM 810 C CA . HIS A 1 104 ? 6.928 -1.370 9.587 1.00 81.12 104 HIS A CA 1
ATOM 811 C C . HIS A 1 104 ? 6.533 -1.005 11.023 1.00 81.12 104 HIS A C 1
ATOM 813 O O . HIS A 1 104 ? 7.257 -0.304 11.722 1.00 81.12 104 HIS A O 1
ATOM 819 N N . GLY A 1 105 ? 5.378 -1.475 11.494 1.00 79.94 105 GLY A N 1
ATOM 820 C CA . GLY A 1 105 ? 4.848 -1.182 12.824 1.00 79.94 105 GLY A CA 1
ATOM 821 C C . GLY A 1 105 ? 4.014 0.080 12.863 1.00 79.94 105 GLY A C 1
ATOM 822 O O . GLY A 1 105 ? 2.896 0.027 13.350 1.00 79.94 105 GLY A O 1
ATOM 823 N N . THR A 1 106 ? 4.488 1.196 12.322 1.00 81.44 106 THR A N 1
ATOM 824 C CA . THR A 1 106 ? 3.673 2.418 12.196 1.00 81.44 106 THR A CA 1
ATOM 825 C C . THR A 1 106 ? 2.722 2.335 11.011 1.00 81.44 106 THR A C 1
ATOM 827 O O . THR A 1 106 ? 1.570 2.734 11.102 1.00 81.44 106 THR A O 1
ATOM 830 N N . ASP A 1 107 ? 3.151 1.691 9.935 1.00 88.12 107 ASP A N 1
ATOM 831 C CA . ASP A 1 107 ? 2.439 1.666 8.664 1.00 88.12 107 ASP A CA 1
ATOM 832 C C . ASP A 1 107 ? 2.641 0.347 7.917 1.00 88.12 107 ASP A C 1
ATOM 834 O O . ASP A 1 107 ? 3.495 -0.482 8.264 1.00 88.12 107 ASP A O 1
ATOM 838 N N . LEU A 1 108 ? 1.804 0.156 6.900 1.00 90.62 108 LEU A N 1
ATOM 839 C CA . LEU A 1 108 ? 1.891 -0.952 5.964 1.00 90.62 108 LEU A CA 1
ATOM 840 C C . LEU A 1 108 ? 2.244 -0.416 4.581 1.00 90.62 108 LEU A C 1
ATOM 842 O O . LEU A 1 108 ? 1.486 0.352 3.991 1.00 90.62 108 LEU A O 1
ATOM 846 N N . GLU A 1 109 ? 3.371 -0.867 4.050 1.00 91.69 109 GLU A N 1
ATOM 847 C CA . GLU A 1 109 ? 3.798 -0.591 2.684 1.00 91.69 109 GLU A CA 1
ATOM 848 C C . GLU A 1 109 ? 3.300 -1.716 1.774 1.00 91.69 109 GLU A C 1
ATOM 850 O O . GLU A 1 109 ? 3.524 -2.896 2.049 1.00 91.69 109 GLU A O 1
ATOM 855 N N . ILE A 1 110 ? 2.600 -1.356 0.704 1.00 93.00 110 ILE A N 1
ATOM 856 C CA . ILE A 1 110 ? 1.877 -2.270 -0.176 1.00 93.00 110 ILE A CA 1
ATOM 857 C C . ILE A 1 110 ? 2.356 -2.036 -1.606 1.00 93.00 110 ILE A C 1
ATOM 859 O O . ILE A 1 110 ? 2.258 -0.935 -2.136 1.00 93.00 110 ILE A O 1
ATOM 863 N N . TRP A 1 111 ? 2.822 -3.091 -2.260 1.00 91.75 111 TRP A N 1
ATOM 864 C CA . TRP A 1 111 ? 3.239 -3.069 -3.659 1.00 91.75 111 TRP A CA 1
ATOM 865 C C . TRP A 1 111 ? 2.496 -4.125 -4.451 1.00 91.75 111 TRP A C 1
ATOM 867 O O . TRP A 1 111 ? 2.287 -5.234 -3.961 1.00 91.75 111 TRP A O 1
ATOM 877 N N . GLN A 1 112 ? 2.163 -3.848 -5.709 1.00 87.69 112 GLN A N 1
ATOM 878 C CA . GLN A 1 112 ? 1.816 -4.945 -6.612 1.00 87.69 112 GLN A CA 1
ATOM 879 C C . GLN A 1 112 ? 3.038 -5.846 -6.832 1.00 87.69 112 GLN A C 1
ATOM 881 O O . GLN A 1 112 ? 4.166 -5.378 -6.919 1.00 87.69 112 GLN A O 1
ATOM 886 N N . VAL A 1 113 ? 2.835 -7.160 -6.938 1.00 80.44 113 VAL A N 1
ATOM 887 C CA . VAL A 1 113 ? 3.914 -8.164 -6.995 1.00 80.44 113 VAL A CA 1
ATOM 888 C C . VAL A 1 113 ? 4.952 -7.880 -8.083 1.00 80.44 113 VAL A C 1
ATOM 890 O O . VAL A 1 113 ? 6.135 -8.138 -7.863 1.00 80.44 113 VAL A O 1
ATOM 893 N N . MET A 1 114 ? 4.522 -7.385 -9.241 1.00 76.44 114 MET A N 1
ATOM 894 C CA . MET A 1 114 ? 5.404 -7.082 -10.375 1.00 76.44 114 MET A CA 1
ATOM 895 C C . MET A 1 114 ? 5.876 -5.623 -10.393 1.00 76.44 114 MET A C 1
ATOM 897 O O . MET A 1 114 ? 6.472 -5.191 -11.372 1.00 76.44 114 MET A O 1
ATOM 901 N N . SER A 1 115 ? 5.589 -4.870 -9.333 1.00 78.44 115 SER A N 1
ATOM 902 C CA . SER A 1 115 ? 5.949 -3.470 -9.191 1.00 78.44 115 SER A CA 1
ATOM 903 C C . SER A 1 115 ? 6.900 -3.268 -8.019 1.00 78.44 115 SER A C 1
ATOM 905 O O . SER A 1 115 ? 6.845 -3.970 -7.008 1.00 78.44 115 SER A O 1
ATOM 907 N N . ASP A 1 116 ? 7.727 -2.245 -8.157 1.00 76.94 116 ASP A N 1
ATOM 908 C CA . ASP A 1 116 ? 8.570 -1.670 -7.119 1.00 76.94 116 ASP A CA 1
ATOM 909 C C . ASP A 1 116 ? 8.731 -0.165 -7.383 1.00 76.94 116 ASP A C 1
ATOM 911 O O . ASP A 1 116 ? 8.087 0.385 -8.281 1.00 76.94 116 ASP A O 1
ATOM 915 N N . GLU A 1 117 ? 9.577 0.495 -6.595 1.00 70.00 117 GLU A N 1
ATOM 916 C CA . GLU A 1 117 ? 9.872 1.928 -6.689 1.00 70.00 117 GLU A CA 1
ATOM 917 C C . GLU A 1 117 ? 10.549 2.354 -8.006 1.00 70.00 117 GLU A C 1
ATOM 919 O O . GLU A 1 117 ? 10.532 3.538 -8.353 1.00 70.00 117 GLU A O 1
ATOM 924 N N . TYR A 1 118 ? 11.113 1.407 -8.762 1.00 68.94 118 TYR A N 1
ATOM 925 C CA . TYR A 1 118 ? 11.826 1.654 -10.016 1.00 68.94 118 TYR A CA 1
ATOM 926 C C . TYR A 1 118 ? 11.041 1.224 -11.255 1.00 68.94 118 TYR A C 1
ATOM 928 O O . TYR A 1 118 ? 11.473 1.529 -12.373 1.00 68.94 118 TYR A O 1
ATOM 936 N N . ALA A 1 119 ? 9.901 0.552 -11.085 1.00 74.19 119 ALA A N 1
ATOM 937 C CA . ALA A 1 119 ? 9.020 0.179 -12.178 1.00 74.19 119 ALA A CA 1
ATOM 938 C C . ALA A 1 119 ? 8.645 1.414 -13.028 1.00 74.19 119 ALA A C 1
ATOM 940 O O . ALA A 1 119 ? 8.543 2.521 -12.495 1.00 74.19 119 ALA A O 1
ATOM 941 N N . PRO A 1 120 ? 8.434 1.259 -14.352 1.00 70.69 120 PRO A N 1
ATOM 942 C CA . PRO A 1 120 ? 8.020 2.368 -15.217 1.00 70.69 120 PRO A CA 1
ATOM 943 C C . PRO A 1 120 ? 6.734 3.050 -14.736 1.00 70.69 120 PRO A C 1
ATOM 945 O O . PRO A 1 120 ? 6.612 4.268 -14.808 1.00 70.69 120 PRO A O 1
ATOM 948 N N . GLU A 1 121 ? 5.811 2.252 -14.200 1.00 80.06 121 GLU A N 1
ATOM 949 C CA . GLU A 1 121 ? 4.579 2.692 -13.553 1.00 80.06 121 GLU A CA 1
ATOM 950 C C . GLU A 1 121 ? 4.516 2.057 -12.158 1.00 80.06 121 GLU A C 1
ATOM 952 O O . GLU A 1 121 ? 3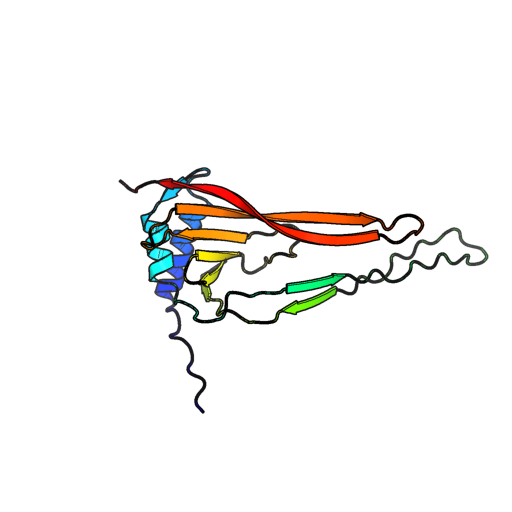.972 0.957 -12.003 1.00 80.06 121 GLU A O 1
ATOM 957 N N . PRO A 1 122 ? 5.129 2.684 -11.140 1.00 81.56 122 PRO A N 1
ATOM 958 C CA . PRO A 1 122 ? 5.186 2.110 -9.808 1.00 81.56 122 PRO A CA 1
ATOM 959 C C . PRO A 1 122 ? 3.800 2.142 -9.159 1.00 81.56 122 PRO A C 1
ATOM 961 O O . PRO A 1 122 ? 3.170 3.187 -9.019 1.00 81.56 122 PRO A O 1
ATOM 964 N N . LYS A 1 123 ? 3.325 0.970 -8.742 1.00 86.50 123 LYS A N 1
ATOM 965 C CA . LYS A 1 123 ? 2.047 0.752 -8.058 1.00 86.50 123 LYS A CA 1
ATOM 966 C C . LYS A 1 123 ? 2.304 0.414 -6.596 1.00 86.50 123 LYS A C 1
ATOM 968 O O . LYS A 1 123 ? 2.155 -0.737 -6.172 1.00 86.50 123 LYS A O 1
ATOM 973 N N . GLY A 1 124 ? 2.752 1.435 -5.874 1.00 89.75 124 GLY A N 1
ATOM 974 C CA . GLY A 1 124 ? 2.972 1.409 -4.434 1.00 89.75 124 GLY A CA 1
ATOM 975 C C . GLY A 1 124 ? 1.901 2.214 -3.705 1.00 89.75 124 GLY A C 1
ATOM 976 O O . GLY A 1 124 ? 1.526 3.299 -4.148 1.00 89.75 124 GLY A O 1
ATOM 977 N N . ALA A 1 125 ? 1.433 1.698 -2.578 1.00 92.50 125 ALA A N 1
ATOM 978 C CA . ALA A 1 125 ? 0.555 2.386 -1.644 1.00 92.50 125 ALA A CA 1
ATOM 979 C C . ALA A 1 125 ? 1.079 2.206 -0.217 1.00 92.50 125 ALA A C 1
ATOM 981 O O . ALA A 1 125 ? 1.755 1.222 0.087 1.00 92.50 125 ALA A O 1
ATOM 982 N N . ARG A 1 126 ? 0.763 3.145 0.667 1.00 93.06 126 ARG A N 1
ATOM 983 C CA . ARG A 1 126 ? 1.107 3.065 2.082 1.00 93.06 126 ARG A CA 1
ATOM 984 C C . ARG A 1 126 ? -0.117 3.393 2.914 1.00 93.06 126 ARG A C 1
ATOM 986 O O . ARG A 1 126 ? -0.741 4.437 2.739 1.00 93.06 126 ARG A O 1
ATOM 993 N N . LEU A 1 127 ? -0.467 2.460 3.788 1.00 93.25 127 LEU A N 1
ATOM 994 C CA . LEU A 1 127 ? -1.568 2.593 4.726 1.00 93.25 127 LEU A CA 1
ATOM 995 C C . LEU A 1 127 ? -0.995 2.996 6.082 1.00 93.25 127 LEU A C 1
ATOM 997 O O . LEU A 1 127 ? -0.240 2.238 6.700 1.00 93.25 127 LEU A O 1
ATOM 1001 N N . GLU A 1 128 ? -1.325 4.208 6.505 1.00 90.94 128 GLU A N 1
ATOM 1002 C CA . GLU A 1 128 ? -0.766 4.851 7.689 1.00 90.94 128 GLU A CA 1
ATOM 1003 C C . GLU A 1 128 ? -1.740 4.751 8.862 1.00 90.94 128 GLU A C 1
ATOM 1005 O O . GLU A 1 128 ? -2.961 4.838 8.690 1.00 90.94 128 GLU A O 1
ATOM 1010 N N . PHE A 1 129 ? -1.182 4.547 10.054 1.00 88.69 129 PHE A N 1
ATOM 1011 C CA . PHE A 1 129 ? -1.934 4.410 11.292 1.00 88.69 129 PHE A CA 1
ATOM 1012 C C . PHE A 1 129 ? -1.400 5.395 12.326 1.00 88.69 129 PHE A C 1
ATOM 1014 O O . PHE A 1 129 ? -0.198 5.667 12.367 1.00 88.69 129 PHE A O 1
ATOM 1021 N N . ASP A 1 130 ? -2.291 5.899 13.171 1.00 88.19 130 ASP A N 1
ATOM 1022 C CA . ASP A 1 130 ? -1.926 6.771 14.280 1.00 88.19 130 ASP A CA 1
ATOM 1023 C C . ASP A 1 130 ? -1.226 5.996 15.421 1.00 88.19 130 ASP A C 1
ATOM 1025 O O . ASP A 1 130 ? -1.036 4.774 15.379 1.00 88.19 130 ASP A O 1
ATOM 1029 N N . GLU A 1 131 ? -0.849 6.704 16.487 1.00 83.75 131 GLU A N 1
ATOM 1030 C CA . GLU A 1 131 ? -0.203 6.109 17.667 1.00 83.75 131 GLU A CA 1
ATOM 1031 C C . GLU A 1 131 ? -1.087 5.090 18.407 1.00 83.75 131 GLU A C 1
ATOM 1033 O O . GLU A 1 131 ? -0.578 4.239 19.140 1.00 83.75 131 GLU A O 1
ATOM 1038 N N . ARG A 1 132 ? -2.411 5.159 18.222 1.00 86.56 132 ARG A N 1
ATOM 1039 C CA . ARG A 1 132 ? -3.387 4.215 18.785 1.00 86.56 132 ARG A CA 1
ATOM 1040 C C . ARG A 1 132 ? -3.564 2.987 17.891 1.00 86.56 132 ARG A C 1
ATOM 1042 O O . ARG A 1 132 ? -4.179 2.012 18.318 1.00 86.56 132 ARG A O 1
ATOM 1049 N N . GLY A 1 133 ? -2.976 2.999 16.695 1.00 85.00 133 GLY A N 1
ATOM 1050 C CA . GLY A 1 133 ? -3.115 1.958 15.687 1.00 85.00 133 GLY A CA 1
ATOM 1051 C C . GLY A 1 133 ? -4.384 2.092 14.848 1.00 85.00 133 GLY A C 1
ATOM 1052 O O . GLY A 1 133 ? -4.750 1.122 14.182 1.00 85.00 133 GLY A O 1
ATOM 1053 N N . GLU A 1 134 ? -5.036 3.254 14.869 1.00 90.81 134 GLU A N 1
ATOM 1054 C CA . GLU A 1 134 ? -6.212 3.550 14.057 1.00 90.81 134 GLU A CA 1
ATOM 1055 C C . GLU A 1 134 ? -5.808 4.008 12.649 1.00 90.81 134 GLU A C 1
ATOM 1057 O O . GLU A 1 134 ? -4.824 4.737 12.508 1.00 90.81 134 GLU A O 1
ATOM 1062 N N . PRO A 1 135 ? -6.522 3.586 11.589 1.00 92.44 135 PRO A N 1
ATOM 1063 C CA . PRO A 1 135 ? -6.212 4.006 10.225 1.00 92.44 135 PRO A CA 1
ATOM 1064 C C . PRO A 1 135 ? -6.413 5.513 10.052 1.00 92.44 135 PRO A C 1
ATOM 1066 O O . PRO A 1 135 ? -7.470 6.033 10.396 1.00 92.44 135 PRO A O 1
ATOM 1069 N N . GLU A 1 136 ? -5.432 6.202 9.472 1.00 89.94 136 GLU A N 1
ATOM 1070 C CA . GLU A 1 136 ? -5.488 7.658 9.294 1.00 89.94 136 GLU A CA 1
ATOM 1071 C C . GLU A 1 136 ? -5.641 8.045 7.818 1.00 89.94 136 GLU A C 1
ATOM 1073 O O . GLU A 1 136 ? -6.534 8.809 7.445 1.00 89.94 136 GLU A O 1
ATOM 1078 N N . ARG A 1 137 ? -4.764 7.519 6.958 1.00 91.94 137 ARG A N 1
ATOM 1079 C CA . ARG A 1 137 ? -4.708 7.898 5.543 1.00 91.94 137 ARG A CA 1
ATOM 1080 C C . ARG A 1 137 ? -4.096 6.805 4.682 1.00 91.94 137 ARG A C 1
ATOM 1082 O O . ARG A 1 137 ? -3.301 5.986 5.147 1.00 91.94 137 ARG A O 1
ATOM 1089 N N . LEU A 1 138 ? -4.433 6.853 3.400 1.00 92.62 138 LEU A N 1
ATOM 1090 C CA . LEU A 1 138 ? -3.779 6.077 2.359 1.00 92.62 138 LEU A CA 1
ATOM 1091 C C . LEU A 1 138 ? -2.980 7.032 1.473 1.00 92.62 138 LEU A C 1
ATOM 1093 O O . LEU A 1 138 ? -3.526 8.010 0.954 1.00 92.62 138 LEU A O 1
ATOM 1097 N N . THR A 1 139 ? -1.698 6.743 1.283 1.00 90.75 139 THR A N 1
ATOM 1098 C CA . THR A 1 139 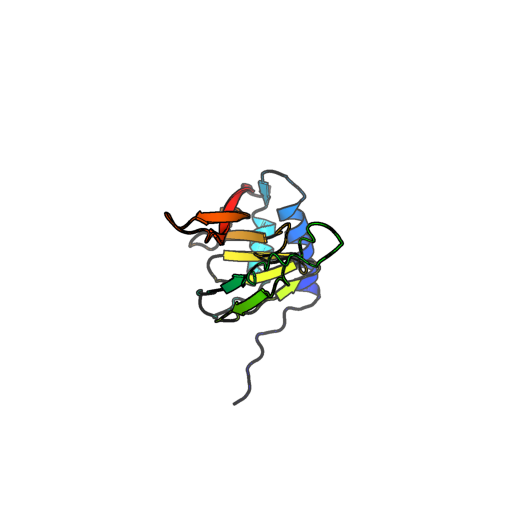? -0.830 7.463 0.349 1.00 90.75 139 THR A CA 1
ATOM 1099 C C . THR A 1 139 ? -0.421 6.555 -0.807 1.00 90.75 139 THR A C 1
ATOM 1101 O O . THR A 1 139 ? -0.385 5.332 -0.672 1.00 90.75 139 THR A O 1
ATOM 1104 N N . PHE A 1 140 ? -0.144 7.136 -1.972 1.00 90.94 140 PHE A N 1
ATOM 1105 C CA . PHE A 1 140 ? 0.368 6.414 -3.137 1.00 90.94 140 PHE A CA 1
ATOM 1106 C C . PHE A 1 140 ? 1.795 6.853 -3.452 1.00 90.94 140 PHE A C 1
ATOM 1108 O O . PHE A 1 140 ? 2.198 7.983 -3.162 1.00 90.94 140 PHE A O 1
ATOM 1115 N N . PHE A 1 141 ? 2.571 5.944 -4.029 1.00 86.38 141 PHE A N 1
ATOM 1116 C CA . PHE A 1 141 ? 3.943 6.219 -4.412 1.00 86.38 141 PHE A CA 1
ATOM 1117 C C . PHE A 1 141 ? 3.981 6.971 -5.742 1.00 86.38 141 PHE A C 1
ATOM 1119 O O . PHE A 1 141 ? 3.485 6.483 -6.757 1.00 86.38 141 PHE A O 1
ATOM 1126 N N . GLN A 1 142 ? 4.613 8.141 -5.749 1.00 82.38 142 GLN A N 1
ATOM 1127 C CA . GLN A 1 142 ? 4.852 8.927 -6.950 1.00 82.38 142 GLN A CA 1
ATOM 1128 C C . GLN A 1 142 ? 6.364 9.052 -7.196 1.00 82.38 142 GLN A C 1
ATOM 1130 O O . GLN A 1 142 ? 7.072 9.641 -6.370 1.00 82.38 142 GLN A O 1
ATOM 1135 N N . PRO A 1 143 ? 6.881 8.532 -8.324 1.00 77.94 143 PRO A N 1
ATOM 1136 C CA . PRO A 1 143 ? 8.271 8.720 -8.694 1.00 77.94 143 PRO A CA 1
ATOM 1137 C C . PRO A 1 143 ? 8.480 10.156 -9.188 1.00 77.94 143 PRO A C 1
ATOM 1139 O O . PRO A 1 143 ? 7.633 10.744 -9.863 1.00 77.94 143 PRO A O 1
ATOM 1142 N N . ARG A 1 144 ? 9.636 10.723 -8.864 1.00 72.31 144 ARG A N 1
ATOM 1143 C CA . ARG A 1 144 ? 10.135 11.998 -9.373 1.00 72.31 144 ARG A CA 1
ATOM 1144 C C . ARG A 1 144 ? 11.527 11.782 -9.930 1.00 72.31 144 ARG A C 1
ATOM 1146 O O . ARG A 1 144 ? 12.469 11.515 -9.188 1.00 72.31 144 ARG A O 1
ATOM 1153 N N . ASP A 1 145 ? 11.644 11.938 -11.238 1.00 73.50 145 ASP A N 1
ATOM 1154 C CA . ASP A 1 145 ? 12.929 11.918 -11.918 1.00 73.50 145 ASP A CA 1
ATOM 1155 C C . ASP A 1 145 ? 13.537 13.324 -11.873 1.00 73.50 145 ASP A C 1
ATOM 1157 O O . ASP A 1 145 ? 12.942 14.295 -12.344 1.00 73.50 145 ASP A O 1
ATOM 1161 N N . ILE A 1 146 ? 14.712 13.441 -11.258 1.00 71.75 146 ILE A N 1
ATOM 1162 C CA . ILE A 1 146 ? 15.489 14.678 -11.196 1.00 71.75 146 ILE A CA 1
ATOM 1163 C C . ILE A 1 146 ? 16.733 14.495 -12.056 1.00 71.75 146 ILE A C 1
ATOM 1165 O O . ILE A 1 146 ? 17.545 13.607 -11.806 1.00 71.75 146 ILE A O 1
ATOM 1169 N N . GLU A 1 147 ? 16.915 15.363 -13.046 1.00 73.44 147 GLU A N 1
ATOM 1170 C CA . GLU A 1 147 ? 18.169 15.472 -13.790 1.00 73.44 147 GLU A CA 1
ATOM 1171 C C . GLU A 1 147 ? 19.012 16.595 -13.179 1.00 73.44 147 GLU A C 1
ATOM 1173 O O . GLU A 1 147 ? 18.664 17.774 -13.268 1.00 73.44 147 GLU A O 1
ATOM 1178 N N . LEU A 1 148 ? 20.138 16.241 -12.561 1.00 74.56 148 LEU A N 1
ATOM 1179 C CA . LEU A 1 148 ? 21.143 17.211 -12.147 1.00 74.56 148 LEU A CA 1
ATOM 1180 C C . LEU A 1 148 ? 22.170 17.370 -13.269 1.00 74.56 148 LEU A C 1
ATOM 1182 O O . LEU A 1 148 ? 22.955 16.461 -13.547 1.00 74.56 148 LEU A O 1
ATOM 1186 N N . ARG A 1 149 ? 22.196 18.546 -13.899 1.00 73.81 149 ARG A N 1
ATOM 1187 C CA . ARG A 1 149 ? 23.220 18.901 -14.887 1.00 73.81 149 ARG A CA 1
ATOM 1188 C C . ARG A 1 149 ? 24.386 19.602 -14.205 1.00 73.81 149 ARG A C 1
ATOM 1190 O O . ARG A 1 149 ? 24.187 20.623 -13.549 1.00 73.81 149 ARG A O 1
ATOM 1197 N N . ILE A 1 150 ? 25.600 19.081 -14.376 1.00 79.19 150 ILE A N 1
ATOM 1198 C CA . ILE A 1 150 ? 26.798 19.695 -13.796 1.00 79.19 150 ILE A CA 1
ATOM 1199 C C . ILE A 1 150 ? 27.236 20.866 -14.690 1.00 79.19 150 ILE A C 1
ATOM 1201 O O . ILE A 1 150 ? 27.571 20.637 -15.859 1.00 79.19 150 ILE A O 1
ATOM 1205 N N . PRO A 1 151 ? 27.264 22.113 -14.175 1.00 72.06 151 PRO A N 1
ATOM 1206 C CA . PRO A 1 151 ? 27.673 23.278 -14.952 1.00 72.06 151 PRO A CA 1
ATOM 1207 C C . PRO A 1 151 ? 29.070 23.094 -15.552 1.00 72.06 151 PRO A C 1
ATOM 1209 O O . PRO A 1 151 ? 29.949 22.514 -14.919 1.00 72.06 151 PRO A O 1
ATOM 1212 N N . PHE A 1 152 ? 29.280 23.619 -16.762 1.00 75.69 152 PHE A N 1
ATOM 1213 C CA . PHE A 1 152 ? 30.567 23.575 -17.476 1.00 75.69 152 PHE A CA 1
ATOM 1214 C C . PHE A 1 152 ? 31.051 22.164 -17.872 1.00 75.69 152 PHE A C 1
ATOM 1216 O O . PHE A 1 152 ? 32.193 22.005 -18.298 1.00 75.69 152 PHE A O 1
ATOM 1223 N N . THR A 1 153 ? 30.183 21.148 -17.797 1.00 73.00 153 THR A N 1
ATOM 1224 C CA . THR A 1 153 ? 30.434 19.791 -18.312 1.00 73.00 153 THR A CA 1
ATOM 1225 C C . THR A 1 153 ? 29.250 19.305 -19.159 1.00 73.00 153 THR A C 1
ATOM 1227 O O . THR A 1 153 ? 28.154 19.855 -19.070 1.00 73.00 153 THR A O 1
ATOM 1230 N N . SER A 1 154 ? 29.440 18.255 -19.965 1.00 72.56 154 SER A N 1
ATOM 1231 C CA . SER A 1 154 ? 28.345 17.541 -20.646 1.00 72.56 154 SER A CA 1
ATOM 1232 C C . SER A 1 154 ? 27.692 16.458 -19.774 1.00 72.56 154 SER A C 1
ATOM 1234 O O . SER A 1 154 ? 26.891 15.670 -20.275 1.00 72.56 154 SER A O 1
ATOM 1236 N N . LEU A 1 155 ? 28.040 16.385 -18.483 1.00 68.94 155 LEU A N 1
ATOM 1237 C CA . LEU A 1 155 ? 27.543 15.352 -17.585 1.00 68.94 155 LEU A CA 1
ATOM 1238 C C . LEU A 1 155 ? 26.168 15.734 -17.022 1.00 68.94 155 LEU A C 1
ATOM 1240 O O . LEU A 1 155 ? 25.998 16.783 -16.393 1.00 68.94 155 LEU A O 1
ATOM 1244 N N . ALA A 1 156 ? 25.206 14.835 -17.210 1.00 69.25 156 ALA A N 1
ATOM 1245 C CA . ALA A 1 156 ? 23.920 14.841 -16.531 1.00 69.25 156 ALA A CA 1
ATOM 1246 C C . ALA A 1 156 ? 23.815 13.581 -15.666 1.00 69.25 156 ALA A C 1
ATOM 1248 O O . ALA A 1 156 ? 24.156 12.484 -16.109 1.00 69.25 156 ALA A O 1
ATOM 1249 N N . VAL A 1 157 ? 23.368 13.746 -14.423 1.00 72.38 157 VAL A N 1
ATOM 1250 C CA . VAL A 1 157 ? 23.110 12.645 -13.493 1.00 72.38 157 VAL A CA 1
ATOM 1251 C C . VAL A 1 157 ? 21.611 12.604 -13.237 1.00 72.38 157 VAL A C 1
ATOM 1253 O O . VAL A 1 157 ? 21.055 13.535 -12.657 1.00 72.38 157 VAL A O 1
ATOM 1256 N N . GLY A 1 158 ? 20.959 11.535 -13.687 1.00 65.19 158 GLY A N 1
ATOM 1257 C CA . GLY A 1 158 ? 19.569 11.250 -13.346 1.00 65.19 158 GLY A CA 1
ATOM 1258 C C . GLY A 1 158 ? 19.481 10.587 -11.974 1.00 65.19 158 GLY A C 1
ATOM 1259 O O . GLY A 1 158 ? 20.182 9.610 -11.712 1.00 65.19 158 GLY A O 1
ATOM 1260 N N . VAL A 1 159 ? 18.623 11.108 -11.102 1.00 67.69 159 VAL A N 1
ATOM 1261 C CA . VAL A 1 159 ? 18.279 10.508 -9.811 1.00 67.69 159 VAL A CA 1
ATOM 1262 C C . VAL A 1 159 ? 16.766 10.341 -9.761 1.00 67.69 159 VAL A C 1
ATOM 1264 O O . VAL A 1 159 ? 16.029 11.322 -9.860 1.00 67.69 159 VAL A O 1
ATOM 1267 N N . ARG A 1 160 ? 16.298 9.103 -9.587 1.00 65.12 160 ARG A N 1
ATOM 1268 C CA . ARG A 1 160 ? 14.888 8.815 -9.312 1.00 65.12 160 ARG A CA 1
ATOM 1269 C C . ARG A 1 160 ? 14.660 8.887 -7.808 1.00 65.12 160 ARG A C 1
ATOM 1271 O O . ARG A 1 160 ? 15.204 8.077 -7.062 1.00 65.12 160 ARG A O 1
ATOM 1278 N N . LEU A 1 161 ? 13.878 9.867 -7.371 1.00 67.44 161 LEU A N 1
ATOM 1279 C CA . LEU A 1 161 ? 13.415 9.999 -5.993 1.00 67.44 161 LEU A CA 1
ATOM 1280 C C . LEU A 1 161 ? 11.955 9.557 -5.902 1.00 67.44 161 LEU A C 1
ATOM 1282 O O . LEU A 1 161 ? 11.137 9.924 -6.737 1.00 67.44 161 LEU A O 1
ATOM 1286 N N . GLY A 1 162 ? 11.618 8.784 -4.879 1.00 69.56 162 GLY A N 1
ATOM 1287 C CA . GLY A 1 162 ? 10.242 8.408 -4.572 1.00 69.56 162 GLY A CA 1
ATOM 1288 C C . GLY A 1 162 ? 9.635 9.306 -3.504 1.00 69.56 162 GLY A C 1
ATOM 1289 O O . GLY A 1 162 ? 10.311 9.642 -2.532 1.00 69.56 162 GLY A O 1
ATOM 1290 N N . GLY A 1 163 ? 8.366 9.679 -3.657 1.00 78.75 163 GLY A N 1
ATOM 1291 C CA . GLY A 1 163 ? 7.605 10.369 -2.619 1.00 78.75 163 GLY A CA 1
ATOM 1292 C C . GLY A 1 163 ? 6.231 9.744 -2.416 1.00 78.75 163 GLY A C 1
ATOM 1293 O O . GLY A 1 163 ? 5.601 9.296 -3.368 1.00 78.75 163 GLY A O 1
ATOM 1294 N N . TRP A 1 164 ? 5.752 9.750 -1.175 1.00 84.12 164 TRP A N 1
ATOM 1295 C CA . TRP A 1 164 ? 4.372 9.390 -0.852 1.00 84.12 164 TRP A CA 1
ATOM 1296 C C . TRP A 1 164 ? 3.486 10.623 -1.002 1.00 84.12 164 TRP A C 1
ATOM 1298 O O . TRP A 1 164 ? 3.834 11.698 -0.507 1.00 84.12 164 TRP A O 1
ATOM 1308 N N . GLN A 1 165 ? 2.373 10.498 -1.718 1.00 85.56 165 GLN A N 1
ATOM 1309 C CA . GLN A 1 165 ? 1.390 11.566 -1.897 1.00 85.56 165 GLN A CA 1
ATOM 1310 C C . GLN A 1 165 ? 0.029 11.134 -1.341 1.00 85.56 165 GLN A C 1
ATOM 1312 O O . GLN A 1 165 ? -0.301 9.950 -1.434 1.00 85.56 165 GLN A O 1
ATOM 1317 N N . PRO A 1 166 ? -0.768 12.058 -0.770 1.00 90.88 166 PRO A N 1
ATOM 1318 C CA . PRO A 1 166 ? -2.122 11.752 -0.316 1.00 90.88 166 PRO A CA 1
ATOM 1319 C C . PRO A 1 166 ? -2.954 11.113 -1.428 1.00 90.88 166 PRO A C 1
ATOM 1321 O O . PRO A 1 166 ? -2.947 11.606 -2.555 1.00 90.88 166 PRO A O 1
ATOM 1324 N N . TRP A 1 167 ? -3.657 10.028 -1.103 1.00 91.62 167 TRP A N 1
ATOM 1325 C CA . TRP A 1 167 ? -4.584 9.372 -2.020 1.00 91.62 167 TRP A CA 1
ATOM 1326 C C . TRP A 1 167 ? -6.009 9.391 -1.481 1.00 91.62 167 TRP A C 1
ATOM 1328 O O . TRP A 1 167 ? -6.860 10.054 -2.060 1.00 91.62 167 TRP A O 1
ATOM 1338 N N . LYS A 1 168 ? -6.255 8.676 -0.378 1.00 93.56 168 LYS A N 1
ATOM 1339 C CA . LYS A 1 168 ? -7.596 8.477 0.177 1.00 93.56 168 LYS A CA 1
ATOM 1340 C C . LYS A 1 168 ? -7.638 8.779 1.661 1.00 93.56 168 LYS A C 1
ATOM 1342 O O . LYS A 1 168 ? -6.642 8.598 2.373 1.00 93.56 168 LYS A O 1
ATOM 1347 N N . LEU A 1 169 ? -8.810 9.193 2.120 1.00 90.94 169 LEU A N 1
ATOM 1348 C CA . LEU A 1 169 ? -9.099 9.435 3.527 1.00 90.94 169 LEU A CA 1
ATOM 1349 C C . LEU A 1 169 ? -9.863 8.262 4.138 1.00 90.94 169 LEU A C 1
ATOM 1351 O O . LEU A 1 169 ? -10.606 7.553 3.460 1.00 90.94 169 LEU A O 1
ATOM 1355 N N . VAL A 1 170 ? -9.669 8.050 5.436 1.00 92.88 170 VAL A N 1
ATOM 1356 C CA . VAL A 1 170 ? -10.445 7.054 6.170 1.00 92.88 170 VAL A CA 1
ATOM 1357 C C . VAL A 1 170 ? -11.900 7.514 6.291 1.00 92.88 170 VAL A C 1
ATOM 1359 O O . VAL A 1 170 ? -12.174 8.682 6.565 1.00 92.88 170 VAL A O 1
ATOM 1362 N N . THR A 1 171 ? -12.834 6.586 6.105 1.00 91.06 171 THR A N 1
ATOM 1363 C CA . THR A 1 171 ? -14.237 6.752 6.484 1.00 91.06 171 THR A CA 1
ATOM 1364 C C . THR A 1 171 ? -14.592 5.718 7.548 1.00 91.06 171 THR A C 1
ATOM 1366 O O . THR A 1 171 ? -14.161 4.558 7.475 1.00 91.06 171 THR A O 1
ATOM 1369 N N . GLU A 1 172 ? -15.343 6.130 8.569 1.00 78.44 172 GLU A N 1
ATOM 1370 C CA . GLU A 1 172 ? -15.892 5.180 9.534 1.00 78.44 172 GLU A CA 1
ATOM 1371 C C . GLU A 1 172 ? -16.969 4.353 8.823 1.00 78.44 172 GLU A C 1
ATOM 1373 O O . GLU A 1 172 ? -17.917 4.897 8.258 1.00 78.44 172 GLU A O 1
ATOM 1378 N N . GLY A 1 173 ? -16.778 3.031 8.783 1.00 60.78 173 GLY A N 1
ATOM 1379 C CA . GLY A 1 173 ? -17.799 2.119 8.276 1.00 60.78 173 GLY A CA 1
ATOM 1380 C C . GLY A 1 173 ? -19.051 2.227 9.145 1.00 60.78 173 GLY A C 1
ATOM 1381 O O . GLY A 1 173 ? -18.941 2.244 10.370 1.00 60.78 173 GLY A O 1
ATOM 1382 N N . VAL A 1 174 ? -20.214 2.350 8.503 1.00 43.56 174 VAL A N 1
ATOM 1383 C CA . VAL A 1 174 ? -21.535 2.326 9.157 1.00 43.56 174 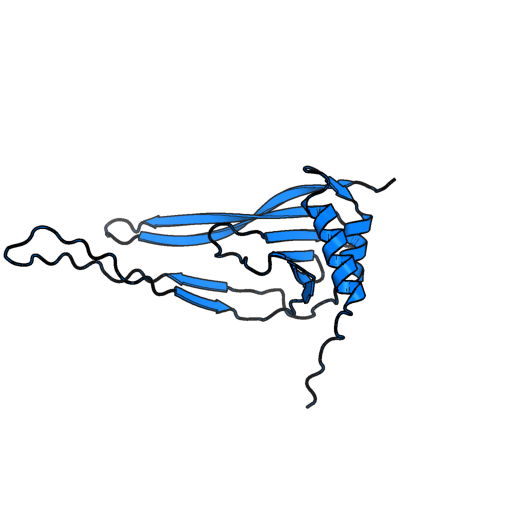VAL A CA 1
ATOM 1384 C C . VAL A 1 174 ? -21.892 0.906 9.572 1.00 43.56 174 VAL A C 1
ATOM 1386 O O . VAL A 1 174 ? -21.694 -0.005 8.735 1.00 43.56 174 VAL A O 1
#

Radius of gyration: 21.48 Å; chains: 1; bounding box: 56×46×65 Å

Secondary structure (DSSP, 8-state):
----PPPPPPHHHHHHHHHHHHHHHHT-SSEEEHHHHHHHHHHSPPP-S-S--EEEEEEEE--------TTS----PPPPEEEEEEEE----EEEETTEEEEE-SSEEEEEETT--TTSSS--EEEEEE-TTS-EEEEEEEEEEEEEEEPTTSS-EEEEEEEEEEEEEEEE---

pLDDT: mean 71.46, std 23.59, range [28.27, 97.19]

Sequence (174 aa):
MSKAYPPDLRIDDRMVIAAALDRILYDDPDHFTADDARTVRRLIPHSRSAWLRLGFRAERQGPSMKGEAAGVGDVRMEGDRKVVEGSVGEAATWRCGQYKITNHGTDLEIWQVMSDEYAPEPKGARLEFDERGEPERLTFFQPRDIELRIPFTSLAVGVRLGGWQPWKLVTEGV